Protein AF-A0A6V7JN54-F1 (afdb_monomer_lite)

pLDDT: mean 93.97, std 8.09, range [50.22, 98.44]

Sequence (62 aa):
NNWLAGCCDDTIVKVLDSSQELGVLYQNDSHTDFVRGLAWLKDDLVTCSWDDTVLTHKISHS

Organi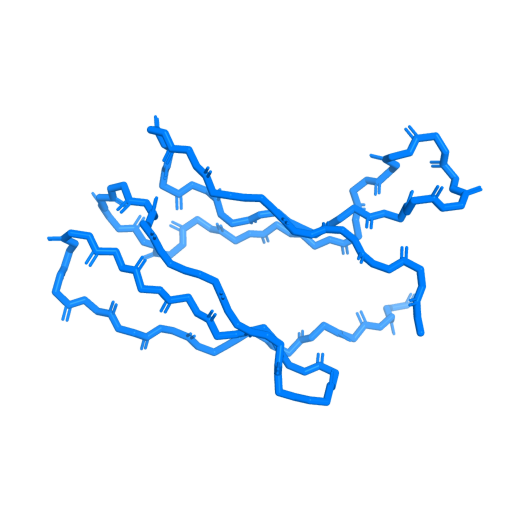sm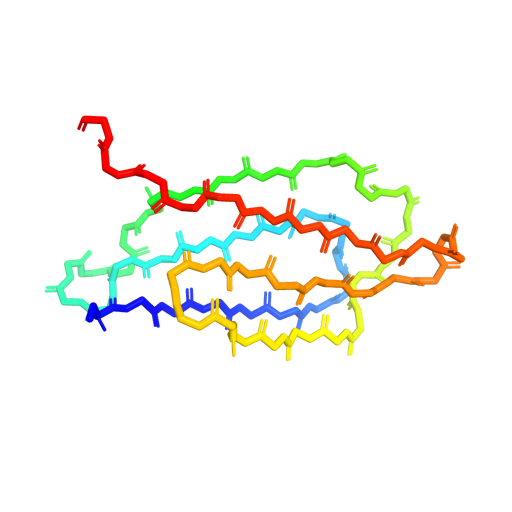: NCBI:txid1563983

Foldseek 3Di:
DQWDWDFDQAQKTFIFRPVPPRHTQDIDNPGPGGWDDWDDDPQWIWTDGPSRDIDIHRRDRD

Radius of gyration: 11.12 Å; chains: 1; bounding box: 19×22×30 Å

Secondary structure (DSSP, 8-state):
--EEEE--S-S-EEEEETTTTTEEEEEE---SS-EEEEEEETTEEEEEETTS-EEEEE----

InterPro domains:
  IPR015943 WD40/YVTN repeat-like-containing domain superfamily [G3DSA:2.130.10.10] (1-62)
  IPR036322 WD40-repeat-containing domain superfamily [SSF50978] (2-59)

Structure (mmCIF, N/CA/C/O backbone):
data_AF-A0A6V7JN54-F1
#
_entry.id   AF-A0A6V7JN54-F1
#
loop_
_atom_site.group_PDB
_atom_site.id
_atom_site.type_symbol
_atom_site.label_atom_id
_atom_site.label_alt_id
_atom_site.label_comp_id
_atom_site.label_asym_id
_atom_site.label_entity_id
_atom_site.label_seq_id
_atom_site.pdbx_PDB_ins_code
_atom_site.Cartn_x
_atom_site.Cartn_y
_atom_site.Cartn_z
_atom_site.occupancy
_atom_site.B_iso_or_equiv
_atom_site.auth_seq_id
_atom_site.auth_comp_id
_atom_site.auth_asym_id
_atom_site.auth_atom_id
_atom_site.pdbx_PDB_model_num
ATOM 1 N N . ASN A 1 1 ? -6.916 -1.696 14.651 1.00 81.19 1 ASN A N 1
ATOM 2 C CA . ASN A 1 1 ? -5.943 -0.582 14.654 1.00 81.19 1 ASN A CA 1
ATOM 3 C C . ASN A 1 1 ? -6.571 0.645 14.011 1.00 81.19 1 ASN A C 1
ATOM 5 O O . ASN A 1 1 ? -7.376 0.468 13.104 1.00 81.19 1 ASN A O 1
ATOM 9 N N . ASN A 1 2 ? -6.216 1.853 14.457 1.00 92.12 2 ASN A N 1
ATOM 10 C CA . ASN A 1 2 ? -6.626 3.118 13.829 1.00 92.12 2 ASN A CA 1
ATOM 11 C C . ASN A 1 2 ? -5.547 3.569 12.839 1.00 92.12 2 ASN A C 1
ATOM 13 O O . ASN A 1 2 ? -4.923 4.611 12.996 1.00 92.12 2 ASN A O 1
ATOM 17 N N . TRP A 1 3 ? -5.254 2.710 11.864 1.00 94.69 3 TRP A N 1
ATOM 18 C CA . TRP A 1 3 ? -4.179 2.941 10.907 1.00 94.69 3 TRP A CA 1
ATOM 19 C C . TRP A 1 3 ? -4.725 3.494 9.604 1.00 94.69 3 TRP A C 1
ATOM 21 O O . TRP A 1 3 ? -5.716 2.997 9.067 1.00 94.69 3 TRP A O 1
ATOM 31 N N . LEU A 1 4 ? -4.037 4.501 9.082 1.00 95.94 4 LEU A N 1
ATOM 32 C CA . LEU A 1 4 ? -4.299 5.079 7.779 1.00 95.94 4 LEU A CA 1
ATOM 33 C C . LEU A 1 4 ? -3.041 4.959 6.924 1.00 95.94 4 LEU A C 1
ATOM 35 O O . LEU A 1 4 ? -1.985 5.455 7.300 1.00 95.94 4 LEU A O 1
ATOM 39 N N . ALA A 1 5 ? -3.169 4.327 5.763 1.00 96.44 5 ALA A N 1
ATOM 40 C CA . ALA A 1 5 ? -2.160 4.365 4.714 1.00 96.44 5 ALA A CA 1
ATOM 41 C C . ALA A 1 5 ? -2.753 5.054 3.485 1.00 96.44 5 ALA A C 1
ATOM 43 O O . ALA A 1 5 ? -3.950 4.936 3.213 1.00 96.44 5 ALA A O 1
ATOM 44 N N . GLY A 1 6 ? -1.907 5.772 2.756 1.00 93.88 6 GLY A N 1
ATOM 45 C CA . GLY A 1 6 ? -2.257 6.426 1.503 1.00 93.88 6 GLY A CA 1
ATOM 46 C C . GLY A 1 6 ? -1.123 6.265 0.502 1.00 93.88 6 GLY A C 1
ATOM 47 O O . GLY A 1 6 ? 0.038 6.157 0.891 1.00 93.88 6 GLY A O 1
ATOM 48 N N . CYS A 1 7 ? -1.470 6.203 -0.779 1.00 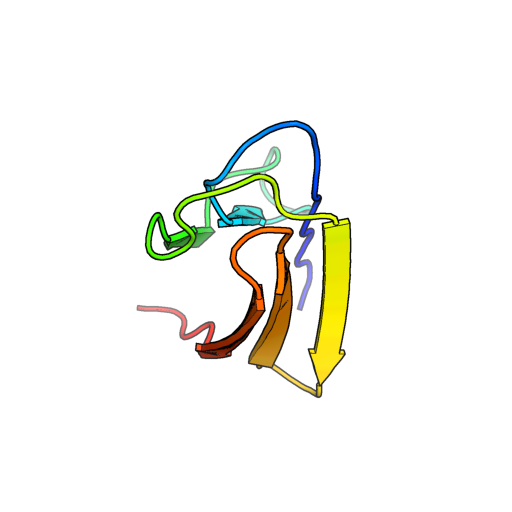91.50 7 CYS A N 1
ATOM 49 C CA . CYS A 1 7 ? -0.517 6.196 -1.882 1.00 91.50 7 CYS A CA 1
ATOM 50 C C . CYS A 1 7 ? -0.770 7.419 -2.764 1.00 91.50 7 CYS A C 1
ATOM 52 O O . CYS A 1 7 ? -1.918 7.826 -2.959 1.00 91.50 7 CYS A O 1
ATOM 54 N N . CYS A 1 8 ? 0.299 8.008 -3.286 1.00 90.12 8 CYS A N 1
ATOM 55 C CA . CYS A 1 8 ? 0.259 9.156 -4.185 1.00 90.12 8 CYS A CA 1
ATOM 56 C C . CYS A 1 8 ? 1.429 9.076 -5.181 1.00 90.12 8 CYS A C 1
ATOM 58 O O . CYS A 1 8 ? 2.042 8.020 -5.331 1.00 90.12 8 CYS A O 1
ATOM 60 N N . ASP A 1 9 ? 1.730 10.172 -5.878 1.00 95.94 9 ASP A N 1
ATOM 61 C CA . ASP A 1 9 ? 2.936 10.311 -6.708 1.00 95.94 9 ASP A CA 1
ATOM 62 C C . ASP A 1 9 ? 4.189 10.478 -5.829 1.00 95.94 9 ASP A C 1
ATOM 64 O O . ASP A 1 9 ? 4.887 11.488 -5.880 1.00 95.94 9 ASP A O 1
ATOM 68 N N . ASP A 1 10 ? 4.426 9.486 -4.972 1.00 96.38 10 ASP A N 1
ATOM 69 C CA . ASP A 1 10 ? 5.557 9.373 -4.059 1.00 96.38 10 ASP A CA 1
ATOM 70 C C . ASP A 1 10 ? 5.993 7.899 -3.994 1.00 96.38 10 ASP A C 1
ATOM 72 O O . ASP A 1 10 ? 5.196 6.980 -4.219 1.00 96.38 10 ASP A O 1
ATOM 76 N N . THR A 1 11 ? 7.271 7.676 -3.709 1.00 97.44 11 THR A N 1
ATOM 77 C CA . THR A 1 11 ? 7.861 6.347 -3.518 1.00 97.44 11 THR A CA 1
ATOM 78 C C . THR A 1 11 ? 7.811 5.911 -2.051 1.00 97.44 11 THR A C 1
ATOM 80 O O . THR A 1 11 ? 7.992 4.736 -1.735 1.00 97.44 11 THR A O 1
ATOM 83 N N . ILE A 1 12 ? 7.543 6.847 -1.134 1.00 97.25 12 ILE A N 1
ATOM 84 C CA . ILE A 1 12 ? 7.534 6.584 0.303 1.00 97.25 12 ILE A CA 1
ATOM 85 C C . ILE A 1 12 ? 6.180 6.019 0.747 1.00 97.25 12 ILE A C 1
ATOM 87 O O . ILE A 1 12 ? 5.136 6.663 0.638 1.00 97.25 12 ILE A O 1
ATOM 91 N N . VAL A 1 13 ? 6.208 4.841 1.367 1.00 97.12 13 VAL A N 1
ATOM 92 C CA . VAL A 1 13 ? 5.065 4.248 2.067 1.00 97.12 13 VAL A CA 1
ATOM 93 C C . VAL A 1 13 ? 5.013 4.793 3.489 1.00 97.12 13 VAL A C 1
ATOM 95 O O . VAL A 1 13 ? 5.993 4.692 4.231 1.00 97.12 13 VAL A O 1
ATOM 98 N N . LYS A 1 14 ? 3.861 5.334 3.899 1.00 96.31 14 LYS A N 1
ATOM 99 C CA . LYS A 1 14 ? 3.613 5.787 5.276 1.00 96.31 14 LYS A CA 1
ATOM 100 C C . LYS A 1 14 ? 2.354 5.158 5.850 1.00 96.31 14 LYS A C 1
ATOM 102 O O . LYS A 1 14 ? 1.345 5.023 5.160 1.00 96.31 14 LYS A O 1
ATOM 107 N N . VAL A 1 15 ? 2.412 4.842 7.140 1.00 96.00 15 VAL A N 1
ATOM 108 C CA . VAL A 1 15 ? 1.239 4.506 7.952 1.00 96.00 15 VAL A CA 1
ATOM 109 C C . VAL A 1 15 ? 1.129 5.535 9.060 1.00 96.00 15 VAL A C 1
ATOM 111 O O . VAL A 1 15 ? 2.120 5.841 9.722 1.00 96.00 15 VAL A O 1
ATOM 114 N N . LEU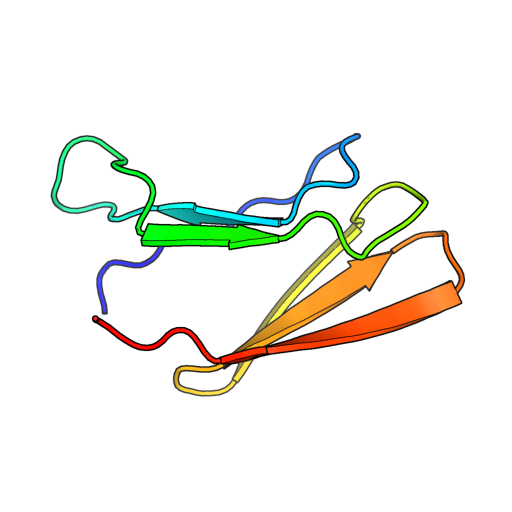 A 1 16 ? -0.070 6.071 9.245 1.00 95.56 16 LEU A N 1
ATOM 115 C CA . LEU A 1 16 ? -0.390 7.120 10.202 1.00 95.56 16 LEU A CA 1
ATOM 116 C C . LEU A 1 16 ? -1.377 6.594 11.248 1.00 95.56 16 LEU A C 1
ATOM 118 O O . LEU A 1 16 ? -2.223 5.752 10.932 1.00 95.56 16 LEU A O 1
ATOM 122 N N . ASP A 1 17 ? -1.307 7.117 12.469 1.00 94.81 17 ASP A N 1
ATOM 123 C CA . ASP A 1 17 ? -2.325 6.909 13.498 1.00 94.81 17 ASP A CA 1
ATOM 124 C C . ASP A 1 17 ? -3.464 7.917 13.309 1.00 94.81 17 ASP A C 1
ATOM 126 O O . ASP A 1 17 ? -3.325 9.110 13.590 1.00 94.81 17 ASP A O 1
ATOM 130 N N . SER A 1 18 ? -4.623 7.442 12.851 1.00 94.56 18 SER A N 1
ATOM 131 C CA . SER A 1 18 ? -5.801 8.290 12.656 1.00 94.56 18 SER A CA 1
ATOM 132 C C . SER A 1 18 ? -6.464 8.738 13.958 1.00 94.56 18 SER A C 1
ATOM 134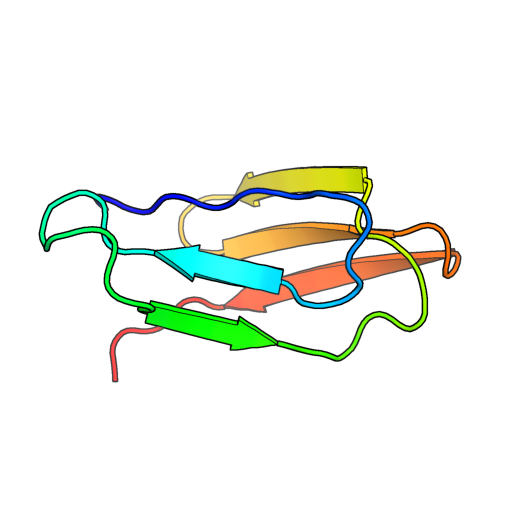 O O . SER A 1 18 ? -7.317 9.623 13.924 1.00 94.56 18 SER A O 1
ATOM 136 N N . SER A 1 19 ? -6.067 8.177 15.104 1.00 93.88 19 SER A N 1
ATOM 137 C CA . SER A 1 19 ? -6.529 8.612 16.425 1.00 93.88 19 SER A CA 1
ATOM 138 C C . SER A 1 19 ? -5.635 9.653 17.100 1.00 93.88 19 SER A C 1
ATOM 140 O O . SER A 1 19 ? -6.064 10.257 18.081 1.00 93.88 19 SER A O 1
ATOM 142 N N . GLN A 1 20 ? -4.436 9.904 16.566 1.00 85.06 20 GLN A N 1
ATOM 143 C CA . GLN A 1 20 ? -3.446 10.820 17.144 1.00 85.06 20 GLN A CA 1
ATOM 144 C C . GLN A 1 20 ? -2.941 11.820 16.101 1.00 85.06 20 GLN A C 1
ATOM 146 O O . GLN A 1 20 ? -1.794 11.749 15.671 1.00 85.06 20 GLN A O 1
ATOM 151 N N . GLU A 1 21 ? -3.811 12.733 15.659 1.00 92.31 21 GLU A N 1
ATOM 152 C CA . GLU A 1 21 ? -3.442 13.843 14.757 1.00 92.31 21 GLU A CA 1
ATOM 153 C C . GLU A 1 21 ? -2.673 13.413 13.487 1.00 92.31 21 GLU A C 1
ATOM 155 O O . GLU A 1 21 ? -1.895 14.187 12.936 1.00 92.31 21 GLU A O 1
ATOM 160 N N . LEU A 1 22 ? -2.895 12.183 13.000 1.00 93.31 22 LEU A N 1
ATOM 161 C CA . LEU A 1 22 ? -2.177 11.601 11.858 1.00 93.31 22 LEU A CA 1
ATOM 162 C C . LEU A 1 22 ? -0.656 11.473 12.074 1.00 93.31 22 LEU A C 1
ATOM 164 O O . LEU A 1 22 ? 0.121 11.579 11.124 1.00 93.31 22 LEU A O 1
ATOM 168 N N . GLY A 1 23 ? -0.222 11.202 13.308 1.00 94.44 23 GLY A N 1
ATOM 169 C CA . GLY A 1 23 ? 1.175 10.903 13.626 1.00 94.44 23 GLY A CA 1
ATOM 170 C C . GLY A 1 23 ? 1.711 9.702 12.837 1.00 94.44 23 GLY A C 1
ATOM 171 O O . GLY A 1 23 ? 1.002 8.719 12.626 1.00 94.44 23 GLY A O 1
ATOM 172 N N . VAL A 1 24 ? 2.966 9.769 12.385 1.00 93.94 24 VAL A N 1
ATOM 173 C CA . VAL A 1 24 ? 3.591 8.706 11.579 1.00 93.94 24 VAL A CA 1
ATOM 174 C C . VAL A 1 24 ? 3.947 7.511 12.465 1.00 93.94 24 VAL A C 1
ATOM 176 O O . VAL A 1 24 ? 4.762 7.631 13.374 1.00 93.94 24 VAL A O 1
ATOM 179 N N . LEU A 1 25 ? 3.366 6.351 12.164 1.00 93.94 25 LEU A N 1
ATOM 180 C CA . LEU A 1 25 ? 3.643 5.070 12.822 1.00 93.94 25 LEU A CA 1
ATOM 181 C C . LEU A 1 25 ? 4.710 4.253 12.092 1.00 93.94 25 LEU A C 1
ATOM 183 O O . LEU A 1 25 ? 5.447 3.489 12.705 1.00 93.94 25 LEU A O 1
ATOM 187 N N . TYR A 1 26 ? 4.767 4.384 10.768 1.00 95.25 26 TYR A N 1
ATOM 188 C CA . TYR A 1 26 ? 5.691 3.640 9.923 1.00 95.25 26 TYR A CA 1
ATOM 189 C C . TYR A 1 26 ? 6.047 4.455 8.687 1.00 95.25 26 TYR A C 1
ATOM 191 O O . TYR A 1 26 ? 5.192 5.145 8.127 1.00 95.25 26 TYR A O 1
ATOM 199 N N . GLN A 1 27 ? 7.297 4.327 8.244 1.00 95.75 27 GLN A N 1
ATOM 200 C CA . GLN A 1 27 ? 7.783 4.879 6.990 1.00 95.75 27 GLN A CA 1
ATOM 201 C C . GLN A 1 27 ? 8.746 3.893 6.328 1.00 95.75 27 GLN A C 1
ATOM 203 O O . GLN A 1 27 ? 9.604 3.317 6.997 1.00 95.75 27 GLN A O 1
ATOM 208 N N . ASN A 1 28 ? 8.625 3.729 5.016 1.00 96.62 28 ASN A N 1
ATOM 209 C CA . ASN A 1 28 ? 9.537 2.930 4.211 1.00 96.62 28 ASN A CA 1
ATOM 210 C C . ASN A 1 28 ? 9.720 3.553 2.827 1.00 96.62 28 ASN A C 1
ATOM 212 O O . ASN A 1 28 ? 8.758 4.002 2.215 1.00 96.62 28 ASN A O 1
ATOM 216 N N . ASP A 1 29 ? 10.957 3.572 2.352 1.00 97.06 29 ASP A N 1
ATOM 217 C CA . ASP A 1 29 ? 11.408 4.177 1.098 1.00 97.06 29 ASP A CA 1
ATOM 218 C C . ASP A 1 29 ? 12.011 3.129 0.145 1.00 97.06 29 ASP A C 1
ATOM 220 O O . ASP A 1 29 ? 12.867 3.440 -0.676 1.00 97.06 29 ASP A O 1
ATOM 224 N N . SER A 1 30 ? 11.599 1.862 0.271 1.00 97.62 30 SER A N 1
ATOM 225 C CA . SER A 1 30 ? 12.168 0.765 -0.523 1.00 97.62 30 SER A CA 1
ATOM 226 C C . SER A 1 30 ? 11.656 0.710 -1.963 1.00 97.62 30 SER A C 1
ATOM 228 O O . SER A 1 30 ? 12.325 0.107 -2.799 1.00 97.62 30 SER A O 1
ATOM 230 N N . HIS A 1 31 ? 10.507 1.321 -2.263 1.00 98.00 31 HIS A N 1
ATOM 231 C CA . HIS A 1 31 ? 10.058 1.477 -3.644 1.00 98.00 31 HIS A CA 1
ATOM 232 C C . HIS A 1 31 ? 10.927 2.496 -4.385 1.00 98.00 31 HIS A C 1
ATOM 234 O O . HIS A 1 31 ? 11.299 3.533 -3.833 1.00 98.00 31 HIS A O 1
ATOM 240 N N . THR A 1 32 ? 11.225 2.223 -5.653 1.00 98.12 32 THR A N 1
ATOM 241 C CA . THR A 1 32 ? 12.042 3.111 -6.500 1.00 98.12 32 THR A CA 1
ATOM 242 C C . THR A 1 32 ? 11.222 3.922 -7.502 1.00 98.12 32 THR A C 1
ATOM 244 O O . THR A 1 32 ? 11.785 4.732 -8.233 1.00 98.12 32 THR A O 1
ATOM 247 N N . ASP A 1 33 ? 9.907 3.716 -7.529 1.00 97.94 33 ASP A N 1
ATOM 248 C CA . ASP A 1 33 ? 8.939 4.471 -8.330 1.00 97.94 33 ASP A CA 1
ATOM 249 C C . ASP A 1 33 ? 7.620 4.619 -7.544 1.00 97.94 33 ASP A C 1
ATOM 251 O O . ASP A 1 33 ? 7.497 4.152 -6.403 1.00 97.94 33 ASP A O 1
ATOM 255 N N . PHE A 1 34 ? 6.636 5.300 -8.120 1.00 98.00 34 PHE A N 1
ATOM 256 C CA . PHE A 1 34 ? 5.419 5.701 -7.437 1.00 98.00 34 PHE A CA 1
ATOM 257 C C . PHE A 1 34 ? 4.564 4.527 -6.965 1.00 98.00 34 PHE A C 1
ATOM 259 O O . PHE A 1 34 ? 4.225 3.618 -7.727 1.00 98.00 34 PHE A O 1
ATOM 266 N N . VAL A 1 35 ? 4.113 4.613 -5.715 1.00 98.06 35 VAL A N 1
ATOM 267 C CA . VAL A 1 35 ? 3.174 3.655 -5.129 1.00 98.06 35 VAL A CA 1
ATOM 268 C C . VAL A 1 35 ? 1.775 3.883 -5.710 1.00 98.06 35 VAL A C 1
ATOM 270 O O . VAL A 1 35 ? 1.282 5.011 -5.791 1.00 98.06 35 VAL A O 1
ATOM 273 N N . ARG A 1 36 ? 1.106 2.805 -6.131 1.00 97.31 36 ARG A N 1
ATOM 274 C CA . ARG A 1 36 ? -0.182 2.868 -6.855 1.00 97.31 36 ARG A CA 1
ATOM 275 C C . ARG A 1 36 ? -1.292 2.034 -6.255 1.00 97.31 36 ARG A C 1
ATOM 277 O O . ARG A 1 36 ? -2.457 2.252 -6.579 1.00 97.31 36 ARG A O 1
ATOM 284 N N . GLY A 1 37 ? -0.946 1.091 -5.395 1.00 97.12 37 GLY A N 1
ATOM 285 C CA . GLY A 1 37 ? -1.920 0.247 -4.735 1.00 97.12 37 GLY A CA 1
ATOM 286 C C . GLY A 1 37 ? -1.485 -0.072 -3.324 1.00 97.12 37 GLY A C 1
ATOM 287 O O . GLY A 1 37 ? -0.298 -0.220 -3.037 1.00 97.12 37 GLY A O 1
ATOM 288 N N . LEU A 1 38 ? -2.485 -0.172 -2.459 1.00 97.81 38 LEU A N 1
ATOM 289 C CA . LEU A 1 38 ? -2.349 -0.520 -1.059 1.00 97.81 38 LEU A CA 1
ATOM 290 C C . LEU A 1 38 ? -3.447 -1.518 -0.708 1.00 97.81 38 LEU A C 1
ATOM 292 O O . LEU A 1 38 ? -4.598 -1.349 -1.117 1.00 97.81 38 LEU A O 1
ATOM 296 N N . ALA A 1 39 ? -3.109 -2.525 0.085 1.00 97.75 39 ALA A N 1
ATOM 297 C CA . ALA A 1 39 ? -4.079 -3.431 0.676 1.00 97.75 39 ALA A CA 1
ATOM 298 C C . ALA A 1 39 ? -3.624 -3.851 2.071 1.00 97.75 39 ALA A C 1
ATOM 300 O O . ALA A 1 39 ? -2.465 -4.196 2.285 1.00 97.75 39 ALA A O 1
ATOM 301 N N . TRP A 1 40 ? -4.555 -3.859 3.018 1.00 96.62 40 TRP A N 1
ATOM 302 C CA . TRP A 1 40 ? -4.309 -4.409 4.344 1.00 96.62 40 TRP A CA 1
ATOM 303 C C . TRP A 1 40 ? -4.583 -5.909 4.347 1.00 96.62 40 TRP A C 1
ATOM 305 O O . TRP A 1 40 ? -5.667 -6.352 3.958 1.00 96.62 40 TRP A O 1
ATOM 315 N N . LEU A 1 41 ? -3.620 -6.687 4.834 1.00 94.88 41 LEU A N 1
ATOM 316 C CA . LEU A 1 41 ? -3.770 -8.106 5.125 1.00 94.88 41 LEU A CA 1
ATOM 317 C C . LEU A 1 41 ? -3.513 -8.321 6.619 1.00 94.88 41 LEU A C 1
ATOM 319 O O . LEU A 1 41 ? -2.380 -8.510 7.049 1.00 94.88 41 LEU A O 1
ATOM 323 N N . LYS A 1 42 ? -4.588 -8.309 7.416 1.00 91.69 42 LYS A N 1
ATOM 324 C CA . LYS A 1 42 ? -4.507 -8.265 8.889 1.00 91.69 42 LYS A CA 1
ATOM 325 C C . LYS A 1 42 ? -3.717 -7.025 9.341 1.00 91.69 42 LYS A C 1
ATOM 327 O O . LYS A 1 42 ? -4.175 -5.919 9.079 1.00 91.69 42 LYS A O 1
ATOM 332 N N . ASP A 1 43 ? -2.567 -7.220 9.985 1.00 92.50 43 ASP A N 1
ATOM 333 C CA . ASP A 1 43 ? -1.685 -6.156 10.479 1.00 92.50 43 ASP A CA 1
ATOM 334 C C . ASP A 1 43 ? -0.523 -5.841 9.514 1.00 92.50 43 ASP A C 1
ATOM 336 O O . ASP A 1 43 ? 0.307 -4.979 9.800 1.00 92.50 43 ASP A O 1
ATOM 340 N N . ASP A 1 44 ? -0.469 -6.514 8.363 1.00 95.31 44 ASP A N 1
ATOM 341 C CA . ASP A 1 44 ? 0.530 -6.253 7.332 1.00 95.31 44 ASP A CA 1
ATOM 342 C C . ASP A 1 44 ? -0.058 -5.345 6.244 1.00 95.31 44 ASP A C 1
ATOM 344 O O . ASP A 1 44 ? -1.209 -5.506 5.820 1.00 95.31 44 ASP A O 1
ATOM 348 N N . LEU A 1 45 ? 0.749 -4.400 5.761 1.00 97.56 45 LEU A N 1
ATOM 349 C CA . LEU A 1 45 ? 0.431 -3.591 4.587 1.00 97.56 45 LEU A CA 1
ATOM 350 C C . LEU A 1 45 ? 1.104 -4.205 3.363 1.00 97.56 45 LEU A C 1
ATOM 352 O O . LEU A 1 45 ? 2.310 -4.430 3.371 1.00 97.56 45 LEU A O 1
ATOM 356 N N . VAL A 1 46 ? 0.343 -4.439 2.301 1.00 98.31 46 VAL A N 1
ATOM 357 C CA . VAL A 1 46 ? 0.869 -4.830 0.992 1.00 98.31 46 VAL A CA 1
ATOM 358 C C . VAL A 1 46 ? 0.787 -3.631 0.060 1.00 98.31 46 VAL A C 1
ATOM 360 O O . VAL A 1 46 ? -0.267 -2.997 -0.034 1.00 98.31 46 VAL A O 1
ATOM 363 N N . THR A 1 47 ? 1.880 -3.326 -0.633 1.00 98.44 47 THR A N 1
ATOM 364 C CA . THR A 1 47 ? 1.971 -2.210 -1.581 1.00 98.44 47 THR A CA 1
ATOM 365 C C . THR A 1 47 ? 2.410 -2.694 -2.952 1.00 98.44 47 THR A C 1
ATOM 367 O O . THR A 1 47 ? 3.137 -3.679 -3.068 1.00 98.44 47 THR A O 1
ATOM 370 N N . CYS A 1 48 ? 1.970 -2.002 -4.001 1.00 98.25 48 CYS A N 1
ATOM 371 C CA . CYS A 1 48 ? 2.522 -2.158 -5.343 1.00 98.25 48 CYS A CA 1
ATOM 372 C C . CYS A 1 48 ? 2.904 -0.802 -5.935 1.00 98.25 48 CYS A C 1
ATOM 374 O O . CYS A 1 48 ? 2.265 0.221 -5.655 1.00 98.25 48 CYS A O 1
ATOM 376 N N . SER A 1 49 ? 3.946 -0.812 -6.760 1.00 98.38 49 SER A N 1
ATOM 377 C CA . SER A 1 49 ? 4.529 0.375 -7.381 1.00 98.38 49 SER A CA 1
ATOM 378 C C . SER A 1 49 ? 4.784 0.143 -8.872 1.00 98.38 49 SER A C 1
ATOM 380 O O . SER A 1 49 ? 4.689 -0.977 -9.374 1.00 98.38 49 SER A O 1
ATOM 382 N N . TRP A 1 50 ? 5.066 1.226 -9.590 1.00 98.00 50 TRP A N 1
ATOM 383 C CA . TRP A 1 50 ? 5.566 1.197 -10.964 1.00 98.00 50 TRP A CA 1
ATOM 384 C C . TRP A 1 50 ? 7.001 0.682 -11.106 1.00 98.00 50 TRP A C 1
ATOM 386 O O . TRP A 1 50 ? 7.440 0.448 -12.224 1.00 98.00 50 TRP A O 1
ATOM 396 N N . ASP A 1 51 ? 7.703 0.418 -10.005 1.00 97.94 51 ASP A N 1
ATOM 397 C CA . ASP A 1 51 ? 9.012 -0.247 -10.019 1.00 97.94 51 ASP A CA 1
ATOM 398 C C . ASP A 1 51 ? 8.945 -1.771 -10.251 1.00 97.94 51 ASP A C 1
ATOM 400 O O . ASP A 1 51 ? 9.915 -2.484 -9.995 1.00 97.94 51 ASP A O 1
ATOM 404 N N . ASP A 1 52 ? 7.798 -2.274 -10.713 1.00 98.12 52 ASP A N 1
ATOM 405 C CA . ASP A 1 52 ? 7.495 -3.689 -10.934 1.00 98.12 52 ASP A CA 1
AT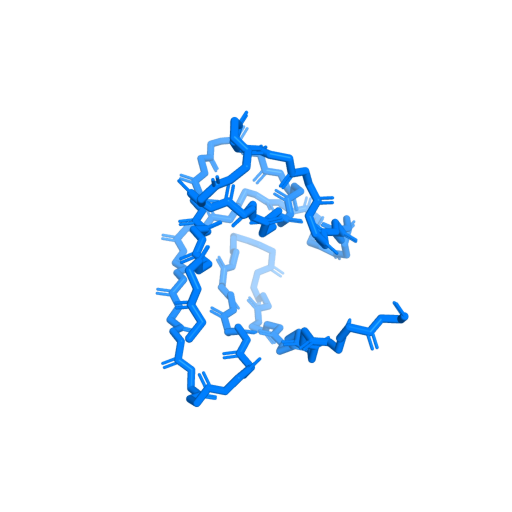OM 406 C C . ASP A 1 52 ? 7.544 -4.566 -9.666 1.00 98.12 52 ASP A C 1
ATOM 408 O O . ASP A 1 52 ? 7.572 -5.799 -9.759 1.00 98.12 52 ASP A O 1
ATOM 412 N N . THR A 1 53 ? 7.507 -3.970 -8.465 1.00 98.38 53 THR A N 1
ATOM 413 C CA . THR A 1 53 ? 7.534 -4.718 -7.200 1.00 98.38 53 THR A CA 1
ATOM 414 C C . THR A 1 53 ? 6.215 -4.689 -6.428 1.00 98.38 53 THR A C 1
ATOM 416 O O . THR A 1 53 ? 5.404 -3.759 -6.495 1.00 98.38 53 THR A O 1
ATOM 419 N N . VAL A 1 54 ? 6.022 -5.753 -5.643 1.00 98.31 54 VAL A N 1
ATOM 420 C CA . VAL A 1 54 ? 5.011 -5.844 -4.589 1.00 98.31 54 VAL A CA 1
ATOM 421 C C . VAL A 1 54 ? 5.740 -6.089 -3.277 1.00 98.31 54 VAL A C 1
ATOM 423 O O . VAL A 1 54 ? 6.463 -7.080 -3.151 1.00 98.31 54 VAL A O 1
ATOM 426 N N . LEU A 1 55 ? 5.553 -5.203 -2.302 1.00 98.12 55 LEU A N 1
ATOM 427 C CA . LEU A 1 55 ? 6.222 -5.275 -1.005 1.00 98.12 55 LEU A CA 1
ATOM 428 C C . LEU A 1 55 ? 5.210 -5.550 0.106 1.00 98.12 55 LEU A C 1
ATOM 430 O O . LEU A 1 55 ? 4.026 -5.239 -0.000 1.00 98.12 55 LEU A O 1
ATOM 434 N N . THR A 1 56 ? 5.673 -6.195 1.175 1.00 97.75 56 THR A N 1
ATOM 435 C CA . THR A 1 56 ? 4.883 -6.437 2.388 1.00 97.75 56 THR A CA 1
ATOM 436 C C . THR A 1 56 ? 5.591 -5.804 3.573 1.00 97.75 56 THR A C 1
ATOM 438 O O . THR A 1 56 ? 6.763 -6.080 3.831 1.00 97.75 56 THR A O 1
ATOM 441 N N . HIS A 1 57 ? 4.860 -4.981 4.311 1.00 96.06 57 HIS A N 1
ATOM 442 C CA . HIS A 1 57 ? 5.350 -4.215 5.443 1.00 96.06 57 HIS A CA 1
ATOM 443 C C . HIS A 1 57 ? 4.682 -4.723 6.713 1.00 96.06 57 HIS A C 1
ATOM 445 O O . HIS A 1 57 ? 3.462 -4.641 6.860 1.00 96.06 57 HIS A O 1
ATOM 451 N N . LYS A 1 58 ? 5.494 -5.225 7.643 1.00 94.44 58 LYS A N 1
ATOM 452 C CA . LYS A 1 58 ? 5.028 -5.593 8.979 1.00 94.44 58 LYS A CA 1
ATOM 453 C C . LYS A 1 58 ? 4.955 -4.344 9.836 1.00 94.44 58 LYS A C 1
ATOM 455 O O . LYS A 1 58 ? 5.991 -3.755 10.148 1.00 94.44 58 LYS A O 1
ATOM 460 N N . ILE A 1 59 ? 3.749 -3.952 10.222 1.00 91.62 59 ILE A N 1
ATOM 461 C CA . ILE A 1 59 ? 3.544 -2.772 11.056 1.00 91.62 59 ILE A CA 1
ATOM 462 C C . ILE A 1 59 ? 3.547 -3.227 12.518 1.00 91.62 59 ILE A C 1
ATOM 464 O O . ILE A 1 59 ? 2.523 -3.593 13.088 1.00 91.62 59 ILE A O 1
ATOM 468 N N . SER A 1 60 ? 4.727 -3.275 13.133 1.00 79.38 60 SER A N 1
ATOM 469 C CA . SER A 1 60 ? 4.855 -3.537 14.570 1.00 79.38 60 SER A CA 1
ATOM 470 C C . SER A 1 60 ? 4.858 -2.228 15.352 1.00 79.38 60 SER A C 1
ATOM 472 O O . SER A 1 60 ? 5.566 -1.296 14.975 1.00 79.38 60 SER A O 1
ATOM 474 N N . HIS A 1 61 ? 4.136 -2.183 16.473 1.00 59.47 61 HIS A N 1
ATOM 475 C CA . HIS A 1 61 ? 4.386 -1.165 17.492 1.00 59.47 61 HIS A CA 1
ATOM 476 C C . HIS A 1 61 ? 5.735 -1.486 18.145 1.00 59.47 61 HIS A C 1
ATOM 478 O O . HIS A 1 61 ? 5.895 -2.574 18.702 1.00 59.47 61 HIS A O 1
ATOM 484 N N . SER A 1 62 ? 6.702 -0.578 18.021 1.00 50.22 62 SER A N 1
ATOM 485 C CA . SER A 1 62 ? 7.863 -0.537 18.916 1.00 50.22 62 SER A CA 1
ATOM 486 C C . SER A 1 62 ? 7.451 -0.016 20.284 1.00 50.22 62 SER A C 1
ATOM 488 O O . SER A 1 62 ? 6.722 1.003 20.284 1.00 50.22 62 SER A O 1
#